Protein AF-A0A9P0CWD9-F1 (afdb_monomer_lite)

Foldseek 3Di:
DVLVVVVVQCCCCCPVVVWAQADPDLDPPDPDRHPLSVVLVVVLVVDVVSVVVVVPPPCVVVCSVVVSVVSVVVVVVVVVVVVVVQVVPFPDWDWDWDWDQDPVRDIDIDIDIWTDDPNDIDD

pLDDT: mean 82.7, std 12.07, range [40.56, 96.19]

Structure (mmCIF, N/CA/C/O backbone):
data_AF-A0A9P0CWD9-F1
#
_entry.id   AF-A0A9P0CWD9-F1
#
loop_
_atom_site.group_PDB
_atom_site.id
_atom_site.type_symbol
_atom_site.label_atom_id
_atom_site.label_alt_id
_atom_site.label_comp_id
_atom_site.label_asym_id
_atom_site.label_entity_id
_atom_site.label_seq_id
_atom_site.pdbx_PDB_ins_code
_atom_site.Cartn_x
_atom_site.Cartn_y
_atom_site.Cartn_z
_atom_site.occupancy
_atom_site.B_iso_or_equiv
_atom_site.auth_seq_id
_atom_site.auth_comp_id
_atom_site.auth_asym_id
_atom_site.auth_atom_id
_atom_site.pdbx_PDB_model_num
ATOM 1 N N . MET A 1 1 ? 18.037 8.852 6.560 1.00 42.25 1 MET A N 1
ATOM 2 C CA . MET A 1 1 ? 17.720 10.053 5.756 1.00 42.25 1 MET A CA 1
ATOM 3 C C . MET A 1 1 ? 17.064 9.668 4.429 1.00 42.25 1 MET A C 1
ATOM 5 O O . MET A 1 1 ? 15.916 10.029 4.236 1.00 42.25 1 MET A O 1
ATOM 9 N N . PHE A 1 2 ? 17.703 8.837 3.594 1.00 40.56 2 PHE A N 1
ATOM 10 C CA . PHE A 1 2 ? 17.165 8.408 2.287 1.00 40.56 2 PHE A CA 1
ATOM 11 C C . PHE A 1 2 ? 15.803 7.678 2.358 1.00 40.56 2 PHE A C 1
ATOM 13 O O . PHE A 1 2 ? 14.885 7.998 1.614 1.00 40.56 2 PHE A O 1
ATOM 20 N N . LYS A 1 3 ? 15.625 6.767 3.329 1.00 46.53 3 LYS A N 1
ATOM 21 C CA . LYS A 1 3 ? 14.379 5.988 3.504 1.00 46.53 3 LYS A CA 1
ATOM 22 C C . LYS A 1 3 ? 13.155 6.844 3.887 1.00 46.53 3 LYS A C 1
ATOM 24 O O . LYS A 1 3 ? 12.058 6.584 3.416 1.00 46.53 3 LYS A O 1
ATOM 29 N N . PHE A 1 4 ? 13.355 7.890 4.695 1.00 50.25 4 PHE A N 1
ATOM 30 C CA . PHE A 1 4 ? 12.292 8.834 5.081 1.00 50.25 4 PHE A CA 1
ATOM 31 C C . PHE A 1 4 ? 11.919 9.790 3.945 1.00 50.25 4 PHE A C 1
ATOM 33 O O . PHE A 1 4 ? 10.756 10.152 3.804 1.00 50.25 4 PHE A O 1
ATOM 40 N N . LEU A 1 5 ? 12.899 10.179 3.124 1.00 56.62 5 LEU A N 1
ATOM 41 C CA . LEU A 1 5 ? 12.657 11.011 1.950 1.00 56.62 5 LEU A CA 1
ATOM 42 C C . LEU A 1 5 ? 11.790 10.263 0.928 1.00 56.62 5 LEU A C 1
ATOM 44 O O . LEU A 1 5 ? 10.801 10.810 0.459 1.00 56.62 5 LEU A O 1
ATOM 48 N N . LEU A 1 6 ? 12.110 8.992 0.663 1.00 59.81 6 LEU A N 1
ATOM 49 C CA . LEU A 1 6 ? 11.331 8.139 -0.237 1.00 59.81 6 LEU A CA 1
ATOM 50 C C . LEU A 1 6 ? 9.886 7.938 0.235 1.00 59.81 6 LEU A C 1
ATOM 52 O O . LEU A 1 6 ? 8.981 8.059 -0.580 1.00 59.81 6 LEU A O 1
ATOM 56 N N . LEU A 1 7 ? 9.652 7.716 1.533 1.00 65.69 7 LEU A N 1
ATOM 57 C CA . LEU A 1 7 ? 8.292 7.581 2.076 1.00 65.69 7 LEU A CA 1
ATOM 58 C C . LEU A 1 7 ? 7.442 8.841 1.851 1.00 65.69 7 LEU A C 1
ATOM 60 O O . LEU A 1 7 ? 6.325 8.757 1.351 1.00 65.69 7 LEU A O 1
ATOM 64 N N . ASN A 1 8 ? 7.992 10.012 2.183 1.00 68.94 8 ASN A N 1
ATOM 65 C CA . ASN A 1 8 ? 7.286 11.286 2.025 1.00 68.94 8 ASN A CA 1
ATOM 66 C C . ASN A 1 8 ? 7.004 11.610 0.555 1.00 68.94 8 ASN A C 1
ATOM 68 O O . ASN A 1 8 ? 5.985 12.211 0.233 1.00 68.94 8 ASN A O 1
ATOM 72 N N . ILE A 1 9 ? 7.912 11.216 -0.334 1.00 67.06 9 ILE A N 1
ATOM 73 C CA . ILE A 1 9 ? 7.758 11.399 -1.772 1.00 67.06 9 ILE A CA 1
ATOM 74 C C . ILE A 1 9 ? 6.674 10.458 -2.318 1.00 67.06 9 ILE A C 1
ATOM 76 O O . ILE A 1 9 ? 5.815 10.919 -3.060 1.00 67.06 9 ILE A O 1
ATOM 80 N N . VAL A 1 10 ? 6.650 9.181 -1.921 1.00 70.31 10 VAL A N 1
ATOM 81 C CA . VAL A 1 10 ? 5.574 8.255 -2.320 1.00 70.31 10 VAL A CA 1
ATOM 82 C C . VAL A 1 10 ? 4.217 8.801 -1.880 1.00 70.31 10 VAL A C 1
ATOM 84 O O . VAL A 1 10 ? 3.327 8.913 -2.716 1.00 70.31 10 VAL A O 1
ATOM 87 N N . GLN A 1 11 ? 4.100 9.251 -0.628 1.00 73.31 11 GLN A N 1
ATOM 88 C CA . GLN A 1 11 ? 2.879 9.879 -0.116 1.00 73.31 11 GLN A CA 1
ATOM 89 C C . GLN A 1 11 ? 2.482 11.126 -0.929 1.00 73.31 11 GLN A C 1
ATOM 91 O O . GLN A 1 11 ? 1.328 11.296 -1.307 1.00 73.31 11 GLN A O 1
ATOM 96 N N . LEU A 1 12 ? 3.437 12.014 -1.232 1.00 77.56 12 LEU A N 1
ATOM 97 C CA . LEU A 1 12 ? 3.164 13.242 -1.982 1.00 77.56 12 LEU A CA 1
ATOM 98 C C . LEU A 1 12 ? 2.670 12.948 -3.404 1.00 77.56 12 LEU A C 1
ATOM 100 O O . LEU A 1 12 ? 1.670 13.509 -3.840 1.00 77.56 12 LEU A O 1
ATOM 104 N N . PHE A 1 13 ? 3.378 12.098 -4.142 1.00 75.81 13 PHE A N 1
ATOM 105 C CA . PHE A 1 13 ? 3.072 11.871 -5.551 1.00 75.81 13 PHE A CA 1
ATOM 106 C C . PHE A 1 13 ? 1.897 10.909 -5.754 1.00 75.81 13 PHE A C 1
ATOM 108 O O . PHE A 1 13 ? 1.105 11.125 -6.668 1.00 75.81 13 PHE A O 1
ATOM 115 N N . CYS A 1 14 ? 1.757 9.881 -4.916 1.00 78.19 14 CYS A N 1
ATOM 116 C CA . CYS A 1 14 ? 0.682 8.900 -5.073 1.00 78.19 14 CYS A CA 1
ATOM 117 C C . CYS A 1 14 ? -0.630 9.401 -4.471 1.00 78.19 14 CYS A C 1
ATOM 119 O O . CYS A 1 14 ? -1.663 9.292 -5.123 1.00 78.19 14 CYS A O 1
ATOM 121 N N . ASP A 1 15 ? -0.594 10.009 -3.282 1.00 72.81 15 ASP A N 1
ATOM 122 C CA . ASP A 1 15 ? -1.833 10.359 -2.579 1.00 72.81 15 ASP A CA 1
ATOM 123 C C . ASP A 1 15 ? -2.284 11.795 -2.848 1.00 72.81 15 ASP A C 1
ATOM 125 O O . ASP A 1 1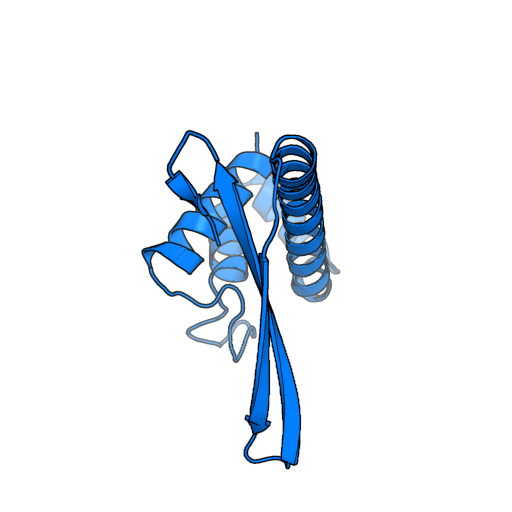5 ? -3.478 12.042 -2.976 1.00 72.81 15 ASP A O 1
ATOM 129 N N . ALA A 1 16 ? -1.361 12.759 -2.962 1.00 78.56 16 ALA A N 1
ATOM 130 C CA . ALA A 1 16 ? -1.746 14.156 -3.200 1.00 78.56 16 ALA A CA 1
ATOM 131 C C . ALA A 1 16 ? -1.847 14.522 -4.689 1.00 78.56 16 ALA A C 1
ATOM 133 O O . ALA A 1 16 ? -2.568 15.457 -5.033 1.00 78.56 16 ALA A O 1
ATOM 134 N N . LEU A 1 17 ? -1.111 13.824 -5.562 1.00 78.25 17 LEU A N 1
ATOM 135 C CA . LEU A 1 17 ? -1.089 14.085 -7.008 1.00 78.25 17 LEU A CA 1
ATOM 136 C C . LEU A 1 17 ? -1.742 12.971 -7.840 1.00 78.25 17 LEU A C 1
ATOM 138 O O . LEU A 1 17 ? -1.781 13.094 -9.063 1.00 78.25 17 LEU A O 1
ATOM 142 N N . GLU A 1 18 ? -2.242 11.911 -7.192 1.00 83.12 18 GLU A N 1
ATOM 143 C CA . GLU A 1 18 ? -2.928 10.771 -7.825 1.00 83.12 18 GLU A CA 1
ATOM 144 C C . GLU A 1 18 ? -2.103 10.097 -8.939 1.00 83.12 18 GLU A C 1
ATOM 146 O O . GLU A 1 18 ? -2.639 9.547 -9.905 1.00 8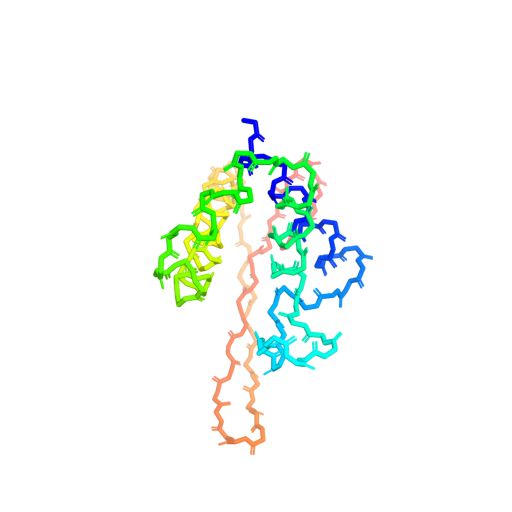3.12 18 GLU A O 1
ATOM 151 N N . LEU A 1 19 ? -0.770 10.140 -8.832 1.00 85.88 19 LEU A N 1
ATOM 152 C CA . LEU A 1 19 ? 0.111 9.528 -9.817 1.00 85.88 19 LEU A CA 1
ATOM 153 C C . LEU A 1 19 ? 0.405 8.075 -9.462 1.00 85.88 19 LEU A C 1
ATOM 155 O O . LEU A 1 19 ? 0.710 7.725 -8.324 1.00 85.88 19 LEU A O 1
ATOM 159 N N . ALA A 1 20 ? 0.389 7.219 -10.479 1.00 85.25 20 ALA A N 1
ATOM 160 C CA . ALA A 1 20 ? 0.722 5.820 -10.297 1.00 85.25 20 ALA A CA 1
ATOM 161 C C . ALA A 1 20 ? 2.204 5.657 -9.916 1.00 85.25 20 ALA A C 1
ATOM 163 O O . ALA A 1 20 ? 3.111 6.093 -10.635 1.00 85.25 20 ALA A O 1
ATOM 164 N N . LEU A 1 21 ? 2.455 4.956 -8.805 1.00 84.50 21 LEU A N 1
ATOM 165 C CA . LEU A 1 21 ? 3.813 4.616 -8.376 1.00 84.50 21 LEU A CA 1
ATOM 166 C C . LEU A 1 21 ? 4.560 3.802 -9.447 1.00 84.50 21 LEU A C 1
ATOM 168 O O . LEU A 1 21 ? 5.771 3.961 -9.620 1.00 84.50 21 LEU A O 1
ATOM 172 N N . ARG A 1 22 ? 3.815 2.949 -10.163 1.00 86.31 22 ARG A N 1
ATOM 173 C CA . ARG A 1 22 ? 4.264 2.082 -11.255 1.00 86.31 22 ARG A CA 1
ATOM 174 C C . ARG A 1 22 ? 3.634 2.524 -12.574 1.00 86.31 22 ARG A C 1
ATOM 176 O O . ARG A 1 22 ? 2.427 2.752 -12.639 1.00 86.31 22 ARG A O 1
ATOM 183 N N . GLY A 1 23 ? 4.450 2.600 -13.620 1.00 85.12 23 GLY A N 1
ATOM 184 C CA . GLY A 1 23 ? 3.975 2.858 -14.975 1.00 85.12 23 GLY A CA 1
ATOM 185 C C . GLY A 1 23 ? 3.308 1.622 -15.575 1.00 85.12 23 GLY A C 1
ATOM 186 O O . GLY A 1 23 ? 3.645 0.489 -15.232 1.00 85.12 23 GLY A O 1
ATOM 187 N N . HIS A 1 24 ? 2.374 1.829 -16.506 1.00 85.06 24 HIS A N 1
ATOM 188 C CA . HIS A 1 24 ? 1.862 0.731 -17.335 1.00 85.06 24 HIS A CA 1
ATOM 189 C C . HIS A 1 24 ? 2.979 0.122 -18.196 1.00 85.06 24 HIS A C 1
ATOM 191 O O . HIS A 1 24 ? 3.042 -1.092 -18.379 1.00 85.06 24 HIS A O 1
ATOM 197 N N . ASP A 1 25 ? 3.873 0.984 -18.679 1.00 84.50 25 ASP A N 1
ATOM 198 C CA . ASP A 1 25 ? 5.075 0.629 -19.413 1.00 84.50 25 ASP A CA 1
ATOM 199 C C . ASP A 1 25 ? 6.274 1.306 -18.738 1.00 84.50 25 ASP A C 1
ATOM 201 O O . ASP A 1 25 ? 6.364 2.532 -18.709 1.00 84.50 25 ASP A O 1
ATOM 205 N N . GLU A 1 26 ? 7.169 0.512 -18.152 1.00 81.94 26 GLU A N 1
ATOM 206 C CA . GLU A 1 26 ? 8.369 0.994 -17.453 1.00 81.94 26 GLU A CA 1
ATOM 207 C C . GLU A 1 26 ? 9.635 0.878 -18.322 1.00 81.94 26 GLU A C 1
ATOM 209 O O . GLU A 1 26 ? 10.750 0.948 -17.799 1.00 81.94 26 GLU A O 1
ATOM 214 N N . THR A 1 27 ? 9.498 0.657 -19.637 1.00 82.44 27 THR A N 1
ATOM 215 C CA . THR A 1 27 ? 10.654 0.635 -20.544 1.00 82.44 27 THR A CA 1
ATOM 216 C C . THR A 1 27 ? 11.295 2.017 -20.657 1.00 82.44 27 THR A C 1
ATOM 218 O O . THR A 1 27 ? 10.710 3.044 -20.304 1.00 82.44 27 THR A O 1
ATOM 221 N N . GLU A 1 28 ? 12.527 2.075 -21.163 1.00 79.19 28 GLU A N 1
ATOM 222 C CA . GLU A 1 28 ? 13.255 3.343 -21.258 1.00 79.19 28 GLU A CA 1
ATOM 223 C C . GLU A 1 28 ? 12.627 4.326 -22.254 1.00 79.19 28 GLU A C 1
ATOM 225 O O . GLU A 1 28 ? 12.789 5.538 -22.112 1.00 79.19 28 GLU A O 1
ATOM 230 N N . GLU A 1 29 ? 11.886 3.802 -23.225 1.00 83.50 29 GLU A N 1
ATOM 231 C CA . GLU A 1 29 ? 11.201 4.542 -24.278 1.00 83.50 29 GLU A CA 1
ATOM 232 C C . GLU A 1 29 ? 9.811 5.035 -23.851 1.00 83.50 29 GLU A C 1
ATOM 234 O O . GLU A 1 29 ? 9.213 5.870 -24.540 1.00 83.50 29 GLU A O 1
ATOM 239 N N . SER A 1 30 ? 9.286 4.534 -22.729 1.00 84.75 30 SER A N 1
ATOM 240 C CA . SER A 1 30 ? 7.983 4.944 -22.221 1.00 84.75 30 SER A CA 1
ATOM 241 C C . SER A 1 30 ? 7.993 6.402 -21.765 1.00 84.75 30 SER A C 1
ATOM 243 O O . SER A 1 30 ? 8.917 6.880 -21.102 1.00 84.75 30 SER A O 1
ATOM 245 N N . LYS A 1 31 ? 6.910 7.114 -22.099 1.00 81.44 31 LYS A N 1
ATOM 246 C CA . LYS A 1 31 ? 6.670 8.495 -21.652 1.00 81.44 31 LYS A CA 1
ATOM 247 C C . LYS A 1 31 ? 6.244 8.588 -20.189 1.00 81.44 31 LYS A C 1
ATOM 249 O O . LYS A 1 31 ? 6.314 9.672 -19.629 1.00 81.44 31 LYS A O 1
ATOM 254 N N . ASN A 1 32 ? 5.740 7.497 -19.616 1.00 83.19 32 ASN A N 1
ATOM 255 C CA . ASN A 1 32 ? 5.326 7.429 -18.221 1.00 83.19 32 ASN A CA 1
ATOM 256 C C . ASN A 1 32 ? 5.793 6.092 -17.648 1.00 83.19 32 ASN A C 1
ATOM 258 O O . ASN A 1 32 ? 5.080 5.088 -17.722 1.00 83.19 32 ASN A O 1
ATOM 262 N N . LYS A 1 33 ? 7.000 6.108 -17.081 1.00 84.69 33 LYS A N 1
ATOM 263 C CA . LYS A 1 33 ? 7.627 4.938 -16.451 1.00 84.69 33 LYS A CA 1
ATOM 264 C C . LYS A 1 33 ? 7.133 4.708 -15.019 1.00 84.69 33 LYS A C 1
ATOM 266 O O . LYS A 1 33 ? 7.570 3.769 -14.363 1.00 84.69 33 LYS A O 1
ATOM 271 N N . GLY A 1 34 ? 6.224 5.552 -14.531 1.00 86.44 34 GLY A N 1
ATOM 272 C CA . GLY A 1 34 ? 5.799 5.594 -13.140 1.00 86.44 34 GLY A CA 1
ATOM 273 C C . GLY A 1 34 ? 6.730 6.423 -12.263 1.00 86.44 34 GLY A C 1
ATOM 274 O O . GLY A 1 34 ? 7.936 6.534 -12.498 1.00 86.44 34 GLY A O 1
ATOM 275 N N . VAL A 1 35 ? 6.144 6.966 -11.198 1.00 85.69 35 VAL A N 1
ATOM 276 C CA . VAL A 1 35 ? 6.801 7.895 -10.271 1.00 85.69 35 VAL A CA 1
ATOM 277 C C . VAL A 1 35 ? 8.085 7.312 -9.687 1.00 85.69 35 VAL A C 1
ATOM 279 O O . VAL A 1 35 ? 9.093 8.004 -9.593 1.00 85.69 35 VAL A O 1
ATOM 282 N N . PHE A 1 36 ? 8.086 6.031 -9.309 1.00 83.50 36 PHE A N 1
ATOM 283 C CA . PHE A 1 36 ? 9.256 5.426 -8.673 1.00 83.50 36 PHE A CA 1
ATOM 284 C C . PHE A 1 36 ? 10.485 5.428 -9.588 1.00 83.50 36 PHE A C 1
ATOM 286 O O . PHE A 1 36 ? 11.593 5.721 -9.136 1.00 83.50 36 PHE A O 1
ATOM 293 N N . ARG A 1 37 ? 10.293 5.134 -10.880 1.00 82.12 37 ARG A N 1
ATOM 294 C CA . ARG A 1 37 ? 11.390 5.108 -11.847 1.00 82.12 37 ARG A CA 1
ATOM 295 C C . ARG A 1 37 ? 11.906 6.510 -12.133 1.00 82.12 37 ARG A C 1
ATOM 297 O O . ARG A 1 37 ? 13.113 6.723 -12.089 1.00 82.12 37 ARG A O 1
ATOM 304 N N . GLU A 1 38 ? 10.998 7.460 -12.337 1.00 83.06 38 GLU A N 1
ATOM 305 C CA . GLU A 1 38 ? 11.361 8.859 -12.572 1.00 83.06 38 GLU A CA 1
ATOM 306 C C . GLU A 1 38 ? 12.134 9.458 -11.394 1.00 83.06 38 GLU A C 1
ATOM 308 O O . GLU A 1 38 ? 13.102 10.186 -11.596 1.00 83.06 38 GLU A O 1
ATOM 313 N N . LEU A 1 39 ? 11.778 9.101 -10.157 1.00 82.69 39 LEU A N 1
ATOM 314 C CA . LEU A 1 39 ? 12.507 9.542 -8.969 1.00 82.69 39 LEU A CA 1
ATOM 315 C C . LEU A 1 39 ? 13.910 8.946 -8.872 1.00 82.69 39 LEU A C 1
ATOM 317 O O . LEU A 1 39 ? 14.825 9.635 -8.421 1.00 82.69 39 LEU A O 1
ATOM 321 N N . ILE A 1 40 ? 14.090 7.682 -9.259 1.00 81.06 40 ILE A N 1
ATOM 322 C CA . ILE A 1 40 ? 15.410 7.040 -9.301 1.00 81.06 40 ILE A CA 1
ATOM 323 C C . ILE A 1 40 ? 16.289 7.721 -10.349 1.00 81.06 40 ILE A C 1
ATOM 325 O O . ILE A 1 40 ? 17.426 8.088 -10.041 1.00 81.06 40 ILE A O 1
ATOM 329 N N . ASP A 1 41 ? 15.748 7.930 -11.550 1.00 80.81 41 ASP A N 1
ATOM 330 C CA . ASP A 1 41 ? 16.450 8.585 -12.651 1.00 80.81 41 ASP A CA 1
ATOM 331 C C . ASP A 1 41 ? 16.835 10.018 -12.247 1.00 80.81 41 ASP A C 1
ATOM 333 O O . ASP A 1 41 ? 18.014 10.371 -12.286 1.00 80.81 41 ASP A O 1
ATOM 337 N N . PHE A 1 42 ? 15.885 10.798 -11.722 1.00 83.38 42 PHE A N 1
ATOM 338 C CA . PHE A 1 42 ? 16.126 12.145 -11.200 1.00 83.38 42 PHE A CA 1
ATOM 339 C C . PHE A 1 42 ? 17.175 12.163 -10.080 1.00 83.38 42 PHE A C 1
ATOM 341 O O . PHE A 1 42 ? 18.090 12.983 -10.094 1.00 83.38 42 PHE A O 1
ATOM 348 N N . SER A 1 43 ? 17.100 11.230 -9.126 1.00 81.88 43 SER A N 1
ATOM 349 C CA . SER A 1 43 ? 18.089 11.133 -8.042 1.00 81.88 43 SER A CA 1
ATOM 350 C C . SER A 1 43 ? 19.496 10.877 -8.584 1.00 81.88 43 SER A C 1
ATOM 352 O O . SER A 1 43 ? 20.463 11.443 -8.079 1.00 81.88 43 SER A O 1
ATOM 354 N N . SER A 1 44 ? 19.618 10.066 -9.638 1.00 82.06 44 SER A N 1
ATOM 355 C CA . SER A 1 44 ? 20.896 9.801 -10.302 1.00 82.06 44 SER A CA 1
ATOM 356 C C . SER A 1 44 ? 21.461 11.020 -11.039 1.00 82.06 44 SER A C 1
ATOM 358 O O . SER A 1 44 ? 22.667 11.130 -11.225 1.00 82.06 44 SER A O 1
ATOM 360 N N . GLU A 1 45 ? 20.622 11.965 -11.463 1.00 85.69 45 GLU A N 1
ATOM 361 C CA . GLU A 1 45 ? 21.092 13.209 -12.081 1.00 85.69 45 GLU A CA 1
ATOM 362 C C . GLU A 1 45 ? 21.673 14.187 -11.057 1.00 85.69 45 GLU A C 1
ATOM 364 O O . GLU A 1 45 ? 22.542 14.990 -11.402 1.00 85.69 45 GLU A O 1
ATOM 369 N N . LEU A 1 46 ? 21.226 14.100 -9.803 1.00 85.50 46 LEU A N 1
ATOM 370 C CA . LEU A 1 46 ? 21.664 14.970 -8.714 1.00 85.50 46 LEU A CA 1
ATOM 371 C C . LEU A 1 46 ? 22.966 14.511 -8.043 1.00 85.50 46 LEU A C 1
ATOM 373 O O . LEU A 1 46 ? 23.659 15.337 -7.450 1.00 85.50 46 LEU A O 1
ATOM 377 N N . ASP A 1 47 ? 23.299 13.222 -8.124 1.00 85.81 47 ASP A N 1
ATOM 378 C CA . ASP A 1 47 ? 24.441 12.624 -7.430 1.00 85.81 47 ASP A CA 1
ATOM 379 C C . ASP A 1 47 ? 25.272 11.760 -8.392 1.00 85.81 47 ASP A C 1
ATOM 381 O O . ASP A 1 47 ? 24.823 10.727 -8.892 1.00 85.81 47 ASP A O 1
ATOM 385 N N . ALA A 1 48 ? 26.507 12.197 -8.656 1.00 86.12 48 ALA A N 1
ATOM 386 C CA . ALA A 1 48 ? 27.412 11.535 -9.591 1.00 86.12 48 ALA A CA 1
ATOM 387 C C . ALA A 1 48 ? 27.855 10.140 -9.117 1.00 86.12 48 ALA A C 1
ATOM 389 O O . ALA A 1 48 ? 28.017 9.252 -9.957 1.00 86.12 48 ALA A O 1
ATOM 390 N N . ASP A 1 49 ? 27.993 9.928 -7.806 1.00 85.75 49 ASP A N 1
ATOM 391 C CA . ASP A 1 49 ? 28.357 8.629 -7.237 1.00 85.75 49 ASP A CA 1
ATOM 392 C C . ASP A 1 49 ? 27.178 7.659 -7.369 1.00 85.75 49 ASP A C 1
ATOM 394 O O . ASP A 1 49 ? 27.349 6.498 -7.756 1.00 85.75 49 ASP A O 1
ATOM 398 N N . LEU A 1 50 ? 25.955 8.146 -7.130 1.00 80.44 50 LEU A N 1
ATOM 399 C CA . LEU A 1 50 ? 24.728 7.378 -7.348 1.00 80.44 50 LEU A CA 1
ATOM 400 C C . LEU A 1 50 ? 24.540 7.029 -8.831 1.00 80.44 50 LEU A C 1
ATOM 402 O O . LEU A 1 50 ? 24.202 5.892 -9.17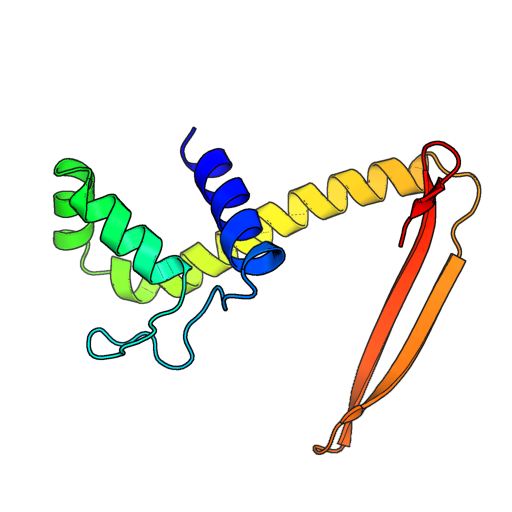0 1.00 80.44 50 LEU A O 1
ATOM 406 N N . LYS A 1 51 ? 24.820 7.982 -9.726 1.00 83.00 51 LYS A N 1
ATOM 407 C CA . LYS A 1 51 ? 24.810 7.771 -11.178 1.00 83.00 51 LYS A CA 1
ATOM 408 C C . LYS A 1 51 ? 25.794 6.693 -11.600 1.00 83.00 51 LYS A C 1
ATOM 410 O O . LYS A 1 51 ? 25.458 5.808 -12.385 1.00 83.00 51 LYS A O 1
ATOM 415 N N . GLU A 1 52 ? 27.020 6.764 -11.092 1.00 84.06 52 GLU A N 1
ATOM 416 C CA . GLU A 1 52 ? 28.056 5.779 -11.375 1.00 84.06 52 GLU A CA 1
ATOM 417 C C . GLU A 1 52 ? 27.667 4.398 -10.837 1.00 84.06 52 GLU A C 1
ATOM 419 O O . GLU A 1 52 ? 27.833 3.397 -11.539 1.00 84.06 52 GLU A O 1
ATOM 424 N N . HIS A 1 53 ? 27.088 4.341 -9.636 1.00 81.69 53 HIS A N 1
ATOM 425 C CA . HIS A 1 53 ? 26.589 3.109 -9.040 1.00 81.69 53 HIS A CA 1
ATOM 426 C C . HIS A 1 53 ? 25.512 2.449 -9.912 1.00 81.69 53 HIS A C 1
ATOM 428 O O . HIS A 1 53 ? 25.644 1.273 -10.258 1.00 81.69 53 HIS A O 1
ATOM 434 N N . PHE A 1 54 ? 24.493 3.202 -10.339 1.00 76.06 54 PHE A N 1
ATOM 435 C CA . PHE A 1 54 ? 23.437 2.681 -11.211 1.00 76.06 54 PHE A CA 1
ATOM 436 C C . PHE A 1 54 ? 23.945 2.273 -12.597 1.00 76.06 54 PHE A C 1
ATOM 438 O O . PHE A 1 54 ? 23.494 1.262 -13.130 1.00 76.06 54 PHE A O 1
ATOM 445 N N . ASN A 1 55 ? 24.918 2.993 -13.159 1.00 75.94 55 ASN A N 1
ATOM 446 C CA . ASN A 1 55 ? 25.511 2.642 -14.452 1.00 75.94 55 ASN A CA 1
ATOM 447 C C . ASN A 1 55 ? 26.379 1.376 -14.392 1.00 75.94 55 ASN A C 1
ATOM 449 O O . ASN A 1 55 ? 26.428 0.616 -15.359 1.00 75.94 55 ASN A O 1
ATOM 453 N N . LYS A 1 56 ? 27.084 1.143 -13.279 1.00 75.94 56 LYS A N 1
ATOM 454 C CA . LYS A 1 56 ? 27.936 -0.044 -13.094 1.00 75.94 56 LYS A CA 1
ATOM 455 C C . LYS A 1 56 ? 27.140 -1.291 -12.735 1.00 75.94 56 LYS A C 1
ATOM 457 O O . LYS A 1 56 ? 27.550 -2.403 -13.065 1.00 75.94 56 LYS A O 1
ATOM 462 N N . ALA A 1 57 ? 26.029 -1.122 -12.035 1.00 67.56 57 ALA A N 1
ATOM 463 C CA . ALA A 1 57 ? 25.256 -2.233 -11.531 1.00 67.56 57 ALA A CA 1
ATOM 464 C C . ALA A 1 57 ? 24.318 -2.774 -12.623 1.00 67.56 57 ALA A C 1
ATOM 466 O O . ALA A 1 57 ? 23.187 -2.334 -12.804 1.00 67.56 57 ALA A O 1
ATOM 467 N N . THR A 1 58 ? 24.800 -3.784 -13.347 1.00 56.78 58 THR A N 1
ATOM 468 C CA . THR A 1 58 ? 24.126 -4.427 -14.492 1.00 56.78 58 THR A CA 1
ATOM 469 C C . THR A 1 58 ? 22.754 -5.028 -14.143 1.00 56.78 58 THR A C 1
ATOM 471 O O . THR A 1 58 ? 21.945 -5.273 -15.028 1.00 56.78 58 THR A O 1
ATOM 474 N N . VAL A 1 59 ? 22.483 -5.234 -12.850 1.00 57.72 59 VAL A N 1
ATOM 475 C CA . VAL A 1 59 ? 21.267 -5.862 -12.306 1.00 57.72 59 VAL A CA 1
ATOM 476 C C . VAL A 1 59 ? 20.218 -4.827 -11.858 1.00 57.72 59 VAL A C 1
ATOM 478 O O . VAL A 1 59 ? 19.048 -5.171 -11.701 1.00 57.72 59 VAL A O 1
ATOM 481 N N . VAL A 1 60 ? 20.585 -3.543 -11.709 1.00 56.84 60 VAL A N 1
ATOM 482 C CA . VAL A 1 60 ? 19.731 -2.540 -11.035 1.00 56.84 60 VAL A CA 1
ATOM 483 C C . VAL A 1 60 ? 18.382 -2.327 -11.726 1.00 56.84 60 VAL A C 1
ATOM 485 O O . VAL A 1 60 ? 17.361 -2.134 -11.055 1.00 56.84 60 VAL A O 1
ATOM 488 N N . LYS A 1 61 ? 18.344 -2.421 -13.062 1.00 55.66 61 LYS A N 1
ATOM 489 C CA . LYS A 1 61 ? 17.110 -2.215 -13.831 1.00 55.66 61 LYS A CA 1
ATOM 490 C C . LYS A 1 61 ? 16.076 -3.320 -13.596 1.00 55.66 61 LYS A C 1
ATOM 492 O O . LYS A 1 61 ? 14.903 -2.996 -13.441 1.00 55.66 61 LYS A O 1
ATOM 497 N N . GLU A 1 62 ? 16.497 -4.580 -13.486 1.00 52.03 62 GLU A N 1
ATOM 498 C CA . GLU A 1 62 ? 15.595 -5.704 -13.180 1.00 52.03 62 GLU A CA 1
ATOM 499 C C . GLU A 1 62 ? 15.175 -5.714 -11.702 1.00 52.03 62 GLU A C 1
ATOM 501 O O . GLU A 1 62 ? 14.035 -6.046 -11.381 1.00 52.03 62 GLU A O 1
ATOM 506 N N . THR A 1 63 ? 16.038 -5.242 -10.796 1.00 59.22 63 THR A N 1
ATOM 507 C CA . THR A 1 63 ? 15.718 -5.111 -9.363 1.00 59.22 63 THR A CA 1
ATOM 508 C C . THR A 1 63 ? 14.827 -3.923 -9.014 1.00 59.22 63 THR A C 1
ATOM 510 O O . THR A 1 63 ? 14.410 -3.815 -7.868 1.00 59.22 63 THR A O 1
ATOM 513 N N . THR A 1 64 ? 14.490 -3.029 -9.950 1.00 71.62 64 THR A N 1
ATOM 514 C CA . THR A 1 64 ? 13.680 -1.836 -9.630 1.00 71.62 64 THR A CA 1
ATOM 515 C C . THR A 1 64 ? 12.288 -2.210 -9.121 1.00 71.62 64 THR A C 1
ATOM 517 O O . THR A 1 64 ? 11.828 -1.640 -8.135 1.00 71.62 64 THR A O 1
ATOM 520 N N . LYS A 1 65 ? 11.652 -3.227 -9.716 1.00 76.94 65 LYS A N 1
ATOM 521 C CA . LYS A 1 65 ? 10.363 -3.751 -9.237 1.00 76.94 65 LYS A CA 1
ATOM 522 C C . LYS A 1 65 ? 10.488 -4.398 -7.859 1.00 76.94 65 LYS A C 1
ATOM 524 O O . LYS A 1 65 ? 9.626 -4.196 -7.013 1.00 76.94 65 LYS A O 1
ATOM 529 N N . THR A 1 66 ? 11.569 -5.142 -7.628 1.00 81.62 66 THR A N 1
ATOM 530 C CA . THR A 1 66 ? 11.854 -5.771 -6.331 1.00 81.62 66 THR A CA 1
ATOM 531 C C . THR A 1 66 ? 12.043 -4.718 -5.247 1.00 81.62 66 THR A C 1
ATOM 533 O O . THR A 1 66 ? 11.358 -4.770 -4.238 1.00 81.62 66 THR A O 1
ATOM 536 N N . ILE A 1 67 ? 12.888 -3.713 -5.486 1.00 80.88 67 ILE A N 1
ATOM 537 C CA . ILE A 1 67 ? 13.152 -2.626 -4.534 1.00 80.88 67 ILE A CA 1
ATOM 538 C C . ILE A 1 67 ? 11.882 -1.800 -4.280 1.00 80.88 67 ILE A C 1
ATOM 540 O O . ILE A 1 67 ? 11.617 -1.421 -3.141 1.00 80.88 67 ILE A O 1
ATOM 544 N N . GLN A 1 68 ? 11.078 -1.536 -5.316 1.00 82.00 68 GLN A N 1
ATOM 545 C CA . GLN A 1 68 ? 9.780 -0.870 -5.171 1.00 82.00 68 GLN A CA 1
ATOM 546 C C . GLN A 1 68 ? 8.851 -1.668 -4.247 1.00 82.00 68 GLN A C 1
ATOM 548 O O . GLN A 1 68 ? 8.261 -1.096 -3.334 1.00 82.00 68 GLN A O 1
ATOM 553 N N . ASN A 1 69 ? 8.742 -2.982 -4.454 1.00 85.75 69 ASN A N 1
ATOM 554 C CA . ASN A 1 69 ? 7.913 -3.844 -3.615 1.00 85.75 69 ASN A CA 1
ATOM 555 C C . ASN A 1 69 ? 8.465 -3.948 -2.182 1.00 85.75 69 ASN A C 1
ATOM 557 O O . ASN A 1 69 ? 7.701 -3.808 -1.238 1.00 85.75 69 ASN A O 1
ATOM 561 N N . GLU A 1 70 ? 9.780 -4.093 -1.993 1.00 86.50 70 GLU A N 1
ATOM 562 C CA . GLU A 1 70 ? 10.406 -4.113 -0.661 1.00 86.50 70 GLU A CA 1
ATOM 563 C C . GLU A 1 70 ? 10.168 -2.809 0.114 1.00 86.50 70 GLU A C 1
ATOM 565 O O . GLU A 1 70 ? 10.007 -2.813 1.339 1.00 86.50 70 GLU A O 1
ATOM 570 N N . LEU A 1 71 ? 10.144 -1.672 -0.590 1.00 83.38 71 LEU A N 1
ATOM 571 C CA . LEU A 1 71 ? 9.778 -0.390 0.000 1.00 83.38 71 LEU A CA 1
ATOM 572 C C . LEU A 1 71 ? 8.314 -0.389 0.449 1.00 83.38 71 LEU A C 1
ATOM 574 O O . LEU A 1 71 ? 8.044 0.018 1.580 1.00 83.38 71 LEU A O 1
ATOM 578 N N . LEU A 1 72 ? 7.399 -0.856 -0.405 1.00 84.88 72 LEU A N 1
ATOM 579 C CA . LEU A 1 72 ? 5.980 -0.988 -0.069 1.00 84.88 72 LEU A CA 1
ATOM 580 C C . LEU A 1 72 ? 5.773 -1.922 1.129 1.00 84.88 72 LEU A C 1
ATOM 582 O O . LEU A 1 72 ? 5.053 -1.557 2.051 1.00 84.88 72 LEU A O 1
ATOM 586 N N . ASP A 1 73 ? 6.472 -3.056 1.185 1.00 89.19 73 ASP A N 1
ATOM 587 C CA . ASP A 1 73 ? 6.420 -3.989 2.314 1.00 89.19 73 ASP A CA 1
ATOM 588 C C . ASP A 1 73 ? 6.920 -3.338 3.612 1.00 89.19 73 ASP A C 1
ATOM 590 O O . ASP A 1 73 ? 6.323 -3.501 4.679 1.00 89.19 73 ASP A O 1
ATOM 594 N N . CYS A 1 74 ? 7.992 -2.539 3.540 1.00 87.50 74 CYS A N 1
ATOM 595 C CA . CYS A 1 74 ? 8.463 -1.766 4.689 1.00 87.50 74 CYS A CA 1
ATOM 596 C C . CYS A 1 74 ? 7.412 -0.749 5.161 1.00 87.50 74 CYS A C 1
ATOM 598 O O . CYS A 1 74 ? 7.205 -0.606 6.367 1.00 87.50 74 CYS A O 1
ATOM 600 N N . MET A 1 75 ? 6.784 -0.024 4.230 1.00 83.69 75 MET A N 1
ATOM 601 C CA . MET A 1 75 ? 5.730 0.950 4.534 1.00 83.69 75 MET A CA 1
ATOM 602 C C . MET A 1 75 ? 4.526 0.266 5.176 1.00 83.69 75 MET A C 1
ATOM 604 O O . MET A 1 75 ? 4.047 0.716 6.215 1.00 83.69 75 MET A O 1
ATOM 608 N N . LEU A 1 76 ? 4.105 -0.861 4.606 1.00 84.56 76 LEU A N 1
ATOM 609 C CA . LEU A 1 76 ? 3.017 -1.687 5.105 1.00 84.56 76 LEU A CA 1
ATOM 610 C C . LEU A 1 76 ? 3.299 -2.183 6.528 1.00 84.56 76 LEU A C 1
ATOM 612 O O . LEU A 1 76 ? 2.425 -2.111 7.387 1.00 84.56 76 LEU A O 1
ATOM 616 N N . GLY A 1 77 ? 4.529 -2.620 6.811 1.00 88.88 77 GLY A N 1
ATOM 617 C CA . GLY A 1 77 ? 4.941 -3.036 8.152 1.00 88.88 77 GLY A CA 1
ATOM 618 C C . GLY A 1 77 ? 4.821 -1.918 9.192 1.00 88.88 77 GLY A C 1
ATOM 619 O O . GLY A 1 77 ? 4.261 -2.139 10.265 1.00 88.88 77 GLY A O 1
ATOM 620 N N . VAL A 1 78 ? 5.295 -0.710 8.866 1.00 87.56 78 VAL A N 1
ATOM 621 C CA . VAL A 1 78 ? 5.176 0.463 9.754 1.00 87.56 78 VAL A CA 1
ATOM 622 C C . VAL A 1 78 ? 3.709 0.843 9.961 1.00 87.56 78 VAL A C 1
ATOM 624 O O . VAL A 1 78 ? 3.290 1.073 11.094 1.00 87.56 78 VAL A O 1
ATOM 627 N N . TYR A 1 79 ? 2.923 0.866 8.883 1.00 84.50 79 TYR A N 1
ATOM 628 C CA . TYR A 1 79 ? 1.500 1.185 8.935 1.00 84.50 79 TYR A CA 1
ATOM 629 C C . TYR A 1 79 ? 0.723 0.188 9.806 1.00 84.50 79 TYR A C 1
ATOM 631 O O . TYR A 1 79 ? -0.005 0.591 10.712 1.00 84.50 79 TYR A O 1
ATOM 639 N N . HIS A 1 80 ? 0.934 -1.118 9.610 1.00 88.50 80 HIS A N 1
ATOM 640 C CA . HIS A 1 80 ? 0.314 -2.151 10.439 1.00 88.50 80 HIS A CA 1
ATOM 641 C C . HIS A 1 80 ? 0.695 -2.037 11.911 1.00 88.50 80 HIS A C 1
ATOM 643 O O . HIS A 1 80 ? -0.152 -2.273 12.772 1.00 88.50 80 HIS A O 1
ATOM 649 N N . GLU A 1 81 ? 1.950 -1.703 12.218 1.00 92.06 81 GLU A N 1
ATOM 650 C CA . GLU A 1 81 ? 2.375 -1.520 13.603 1.00 92.06 81 GLU A CA 1
ATOM 651 C C . GLU A 1 81 ? 1.611 -0.368 14.270 1.00 92.06 81 GLU A C 1
ATOM 653 O O . GLU A 1 81 ? 1.187 -0.503 15.421 1.00 92.06 81 GLU A O 1
ATOM 658 N N . GLU A 1 82 ? 1.400 0.738 13.553 1.00 89.62 82 GLU A N 1
ATOM 659 C CA . GLU A 1 82 ? 0.688 1.902 14.081 1.00 89.62 82 GLU A CA 1
ATOM 660 C C . GLU A 1 82 ? -0.813 1.636 14.243 1.00 89.62 82 GLU A C 1
ATOM 662 O O . GLU A 1 82 ? -1.339 1.773 15.349 1.00 89.62 82 GLU A O 1
ATOM 667 N N . VAL A 1 83 ? -1.477 1.104 13.213 1.00 88.50 83 VAL A N 1
ATOM 668 C CA . VAL A 1 83 ? -2.894 0.707 13.292 1.00 88.50 83 VAL A CA 1
ATOM 669 C C . VAL A 1 83 ? -3.115 -0.319 14.410 1.00 88.50 83 VAL A C 1
ATOM 671 O O . VAL A 1 83 ? -4.056 -0.206 15.196 1.00 88.50 83 VAL A O 1
ATOM 674 N N . ALA A 1 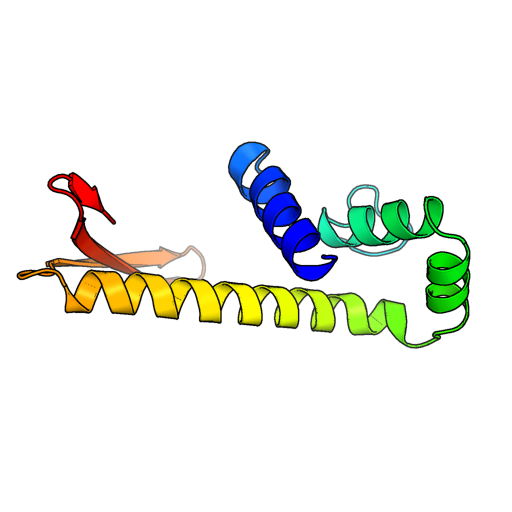84 ? -2.219 -1.299 14.569 1.00 92.38 84 ALA A N 1
ATOM 675 C CA . ALA A 1 84 ? -2.315 -2.267 15.660 1.00 92.38 84 ALA A CA 1
ATOM 676 C C . ALA A 1 84 ? -2.164 -1.616 17.046 1.00 92.38 84 ALA A C 1
ATOM 678 O O . ALA A 1 84 ? -2.805 -2.063 18.003 1.00 92.38 84 ALA A O 1
ATOM 679 N N . LYS A 1 85 ? -1.329 -0.577 17.192 1.00 92.56 85 LYS A N 1
ATOM 680 C CA . LYS A 1 85 ? -1.229 0.193 18.444 1.00 92.56 85 LYS A CA 1
ATOM 681 C C . LYS A 1 85 ? -2.520 0.950 18.731 1.00 92.56 85 LYS A C 1
ATOM 683 O O . LYS A 1 85 ? -2.931 0.977 19.889 1.00 92.56 85 LYS A O 1
ATOM 688 N N . GLU A 1 86 ? -3.147 1.548 17.726 1.00 91.88 86 GLU A N 1
ATOM 689 C CA . GLU A 1 86 ? -4.408 2.283 17.874 1.00 91.88 86 GLU A CA 1
ATOM 690 C C . GLU A 1 86 ? -5.568 1.349 18.243 1.00 91.88 86 GLU A C 1
ATOM 692 O O . GLU A 1 86 ? -6.251 1.563 19.248 1.00 91.88 86 GLU A O 1
ATOM 697 N N . ILE A 1 87 ? -5.702 0.227 17.531 1.00 93.12 87 ILE A N 1
ATOM 698 C CA . ILE A 1 87 ? -6.706 -0.810 17.807 1.00 93.12 87 ILE A CA 1
ATOM 699 C C . ILE A 1 87 ? -6.562 -1.386 19.222 1.00 93.12 87 ILE A C 1
ATOM 701 O O . ILE A 1 87 ? -7.552 -1.672 19.886 1.00 93.12 87 ILE A O 1
ATOM 705 N N . ARG A 1 88 ? -5.338 -1.552 19.734 1.00 94.06 88 ARG A N 1
ATOM 706 C CA . ARG A 1 88 ? -5.129 -2.043 21.109 1.00 94.06 88 ARG A CA 1
ATOM 707 C C . ARG A 1 88 ? -5.504 -1.024 22.187 1.00 94.06 88 ARG A C 1
ATOM 709 O O . ARG A 1 88 ? -5.688 -1.419 23.335 1.00 94.06 88 ARG A O 1
ATOM 716 N N . LYS A 1 89 ? -5.556 0.268 21.853 1.00 93.69 89 LYS A N 1
ATOM 717 C CA . LYS A 1 89 ? -5.906 1.351 22.788 1.00 93.69 89 LYS A CA 1
ATOM 718 C C . LYS A 1 89 ? -7.402 1.648 22.807 1.00 93.69 89 LYS A C 1
ATOM 720 O O . LYS A 1 89 ? -7.891 2.194 23.794 1.00 93.69 89 LYS A O 1
ATOM 725 N N . THR A 1 90 ? -8.115 1.343 21.726 1.00 94.19 90 THR A N 1
ATOM 726 C CA . THR A 1 90 ? -9.549 1.617 21.628 1.00 94.19 90 THR A CA 1
ATOM 727 C C . THR A 1 90 ? -10.378 0.551 22.349 1.00 94.19 90 THR A C 1
ATOM 729 O O . THR A 1 90 ? -9.990 -0.610 22.449 1.00 94.19 90 THR A O 1
ATOM 732 N N . ASN A 1 91 ? -11.545 0.947 22.860 1.00 93.88 91 ASN A N 1
ATOM 733 C CA . ASN A 1 91 ? -12.442 0.031 23.575 1.00 93.88 91 ASN A CA 1
ATOM 734 C C . ASN A 1 91 ? -13.294 -0.820 22.627 1.00 93.88 91 ASN A C 1
ATOM 736 O O . ASN A 1 91 ? -13.756 -1.893 23.008 1.00 93.88 91 ASN A O 1
ATOM 740 N N . TYR A 1 92 ? -13.543 -0.318 21.416 1.00 93.44 92 TYR A N 1
ATOM 741 C CA . TYR A 1 92 ? -14.460 -0.925 20.462 1.00 93.44 92 TYR A CA 1
ATOM 742 C C . TYR A 1 92 ? -13.918 -0.762 19.047 1.00 93.44 92 TYR A C 1
ATOM 744 O O . TYR A 1 92 ? -13.452 0.314 18.675 1.00 93.44 92 TYR A O 1
ATOM 752 N N . VAL A 1 93 ? -14.045 -1.823 18.258 1.00 96.00 93 VAL A N 1
ATOM 753 C CA . VAL A 1 93 ? -13.752 -1.828 16.826 1.00 96.00 93 VAL A CA 1
ATOM 754 C C . VAL A 1 93 ? -14.987 -2.350 16.111 1.00 96.00 93 VAL A C 1
ATOM 756 O O . VAL A 1 93 ? -15.532 -3.388 16.490 1.00 96.00 93 VAL A O 1
ATOM 759 N N . ALA A 1 94 ? -15.434 -1.631 15.090 1.00 96.19 94 ALA A N 1
ATOM 760 C CA . ALA A 1 94 ? -16.413 -2.122 14.138 1.00 96.19 94 ALA A CA 1
ATOM 761 C C . ALA A 1 94 ? -15.683 -2.658 12.903 1.00 96.19 94 ALA A C 1
ATOM 763 O O . ALA A 1 94 ? -14.722 -2.055 12.432 1.00 96.19 94 ALA A O 1
ATOM 764 N N . ILE A 1 95 ? -16.158 -3.785 12.381 1.00 95.81 95 ILE A N 1
ATOM 765 C CA . ILE A 1 95 ? -15.674 -4.364 11.128 1.00 95.81 95 ILE A CA 1
ATOM 766 C C . ILE A 1 95 ? -16.795 -4.204 10.111 1.00 95.81 95 ILE A C 1
ATOM 768 O O . ILE A 1 95 ? -17.911 -4.672 10.345 1.00 95.81 95 ILE A O 1
ATOM 772 N N . ILE A 1 96 ? -16.503 -3.528 9.007 1.00 94.62 96 ILE A N 1
ATOM 773 C CA . ILE A 1 96 ? -17.413 -3.383 7.873 1.00 94.62 96 ILE A CA 1
ATOM 774 C C . ILE A 1 96 ? -16.819 -4.210 6.745 1.00 94.62 96 ILE A C 1
ATOM 776 O O . ILE A 1 96 ? -15.652 -4.033 6.410 1.00 94.62 96 ILE A O 1
ATOM 780 N N . ALA A 1 97 ? -17.606 -5.123 6.192 1.00 95.25 97 ALA A N 1
ATOM 781 C CA . ALA A 1 97 ? -17.207 -5.927 5.052 1.00 95.25 97 ALA A CA 1
ATOM 782 C C . ALA A 1 97 ? -18.171 -5.662 3.896 1.00 95.25 97 ALA A C 1
ATOM 784 O O . ALA A 1 97 ? -19.384 -5.675 4.109 1.00 95.25 97 ALA A O 1
ATOM 785 N N . ASP A 1 98 ? -17.628 -5.415 2.709 1.00 95.12 98 ASP A N 1
ATOM 786 C CA . ASP A 1 98 ? -18.387 -5.255 1.470 1.00 95.12 98 ASP A CA 1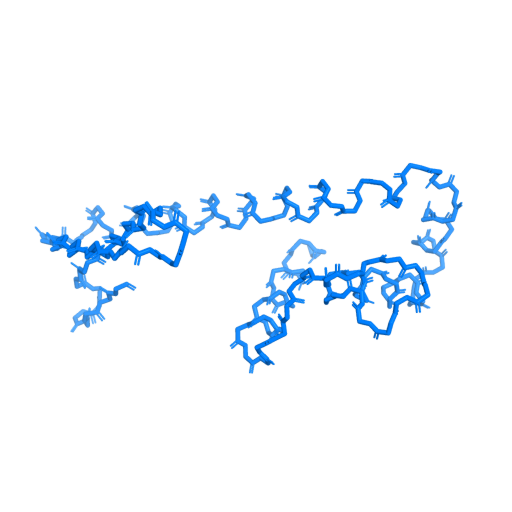
ATOM 787 C C . ASP A 1 98 ? -17.810 -6.184 0.405 1.00 95.12 98 ASP A C 1
ATOM 789 O O . ASP A 1 98 ? -16.592 -6.308 0.274 1.00 95.12 98 ASP A O 1
ATOM 793 N N . GLU A 1 99 ? -18.683 -6.867 -0.324 1.00 95.69 99 GLU A N 1
ATOM 794 C CA . GLU A 1 99 ? -18.297 -7.786 -1.389 1.00 95.69 99 GLU A CA 1
ATOM 795 C C . GLU A 1 99 ? -18.861 -7.270 -2.708 1.00 95.69 99 GLU A C 1
ATOM 797 O O . GLU A 1 99 ? -20.057 -7.000 -2.827 1.00 95.69 99 GLU A O 1
ATOM 802 N N . THR A 1 100 ? -17.999 -7.179 -3.714 1.00 94.38 100 THR A N 1
ATOM 803 C CA . THR A 1 100 ? -18.393 -6.888 -5.089 1.00 94.38 100 THR A CA 1
ATOM 804 C C . THR A 1 100 ? -17.817 -7.941 -6.027 1.00 94.38 100 THR A C 1
ATOM 806 O O . THR A 1 100 ? -16.773 -8.533 -5.758 1.00 94.38 100 THR A O 1
ATOM 809 N N . THR A 1 101 ? -18.504 -8.201 -7.132 1.00 94.12 101 THR A N 1
ATOM 810 C CA . THR A 1 101 ? -18.029 -9.106 -8.181 1.00 94.12 101 THR A CA 1
ATOM 811 C C . THR A 1 101 ? -17.624 -8.266 -9.381 1.00 94.12 101 THR A C 1
ATOM 813 O O . THR A 1 101 ? -18.416 -7.450 -9.862 1.00 94.12 101 THR A O 1
ATOM 816 N N . ASP A 1 102 ? -16.395 -8.436 -9.860 1.00 93.06 102 ASP A N 1
ATOM 817 C CA . ASP A 1 102 ? -15.912 -7.670 -11.003 1.00 93.06 102 ASP A CA 1
ATOM 818 C C . ASP A 1 102 ? -16.401 -8.235 -12.351 1.00 93.06 102 ASP A C 1
ATOM 820 O O . ASP A 1 102 ? -17.103 -9.244 -12.438 1.00 93.06 102 ASP A O 1
ATOM 824 N N . VAL A 1 103 ? -16.028 -7.564 -13.443 1.00 91.94 103 VAL A N 1
ATOM 825 C CA . VAL A 1 103 ? -16.408 -7.961 -14.812 1.00 91.94 103 VAL A CA 1
ATOM 826 C C . VAL A 1 103 ? -15.823 -9.309 -15.251 1.00 91.94 103 VAL A C 1
ATOM 828 O O . VAL A 1 103 ? -16.276 -9.863 -16.253 1.00 91.94 103 VAL A O 1
ATOM 831 N N . ALA A 1 104 ? -14.826 -9.830 -14.532 1.00 94.00 104 ALA A N 1
ATOM 832 C CA . ALA A 1 104 ? -14.241 -11.147 -14.747 1.00 94.00 104 ALA A CA 1
ATOM 833 C C . ALA A 1 104 ? -14.912 -12.238 -13.889 1.00 94.00 104 ALA A C 1
ATOM 835 O O . ALA A 1 104 ? -14.501 -13.395 -13.963 1.00 94.00 104 ALA A O 1
ATOM 836 N N . ASN A 1 105 ? -15.979 -11.901 -13.150 1.00 92.00 105 ASN A N 1
ATOM 837 C CA . ASN A 1 105 ? -16.631 -12.748 -12.148 1.00 92.00 105 ASN A CA 1
ATOM 838 C C . ASN A 1 105 ? -15.720 -13.128 -10.967 1.00 92.00 105 ASN A C 1
ATOM 840 O O . ASN A 1 105 ? -15.952 -14.150 -10.321 1.00 92.00 105 ASN A O 1
ATOM 844 N N . GLU A 1 106 ? -14.707 -12.314 -10.668 1.00 94.62 106 GLU A N 1
ATOM 845 C CA . GLU A 1 106 ? -13.864 -12.495 -9.488 1.00 94.62 106 GLU A CA 1
ATOM 846 C C . GLU A 1 106 ? -14.460 -11.740 -8.292 1.00 94.62 106 GLU A C 1
ATOM 848 O O . GLU A 1 106 ? -14.924 -10.600 -8.410 1.00 94.62 106 GLU A O 1
ATOM 853 N N . PHE A 1 107 ? -14.459 -12.385 -7.123 1.00 92.44 107 PHE A N 1
ATOM 854 C CA . PHE A 1 107 ? -14.943 -11.785 -5.880 1.00 92.44 107 PHE A CA 1
ATOM 855 C C . PHE A 1 107 ? -13.890 -10.843 -5.294 1.00 92.44 107 PHE A C 1
ATOM 857 O O . PHE A 1 107 ? -12.751 -11.240 -5.043 1.00 92.44 107 PHE A O 1
ATOM 864 N N . GLN A 1 108 ? -14.286 -9.606 -5.018 1.00 92.88 108 GLN A N 1
ATOM 865 C CA . GLN A 1 108 ? -13.468 -8.602 -4.350 1.00 92.88 108 GLN A CA 1
ATOM 866 C C . GLN A 1 108 ? -14.099 -8.278 -2.995 1.00 92.88 108 GLN A C 1
ATOM 868 O O . GLN A 1 108 ? -15.230 -7.800 -2.926 1.00 92.88 108 GLN A O 1
ATOM 873 N N . LEU A 1 109 ? -13.361 -8.555 -1.917 1.00 93.81 109 LEU A N 1
ATOM 874 C CA . LEU A 1 109 ? -13.789 -8.307 -0.542 1.00 93.81 109 LEU A CA 1
ATOM 875 C C . LEU A 1 109 ? -13.051 -7.094 0.029 1.00 93.81 109 LEU A C 1
ATOM 877 O O . LEU A 1 109 ? -11.826 -7.106 0.158 1.00 93.81 109 LEU A O 1
ATOM 881 N N . LEU A 1 110 ? -13.807 -6.077 0.422 1.00 92.62 110 LEU A N 1
ATOM 882 C CA . LEU A 1 110 ? -13.334 -4.918 1.164 1.00 92.62 110 LEU A CA 1
ATOM 883 C C . LEU A 1 110 ? -13.601 -5.130 2.655 1.00 92.62 110 LEU A C 1
ATOM 885 O O . LEU A 1 110 ? -14.724 -5.441 3.040 1.00 92.62 110 LEU A O 1
ATOM 889 N N . ILE A 1 111 ? -12.587 -4.932 3.500 1.00 93.06 11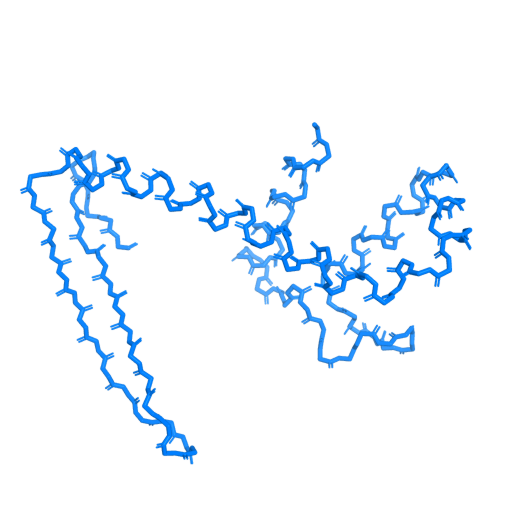1 ILE A N 1
ATOM 890 C CA . ILE A 1 111 ? -12.725 -4.938 4.962 1.00 93.06 111 ILE A CA 1
ATOM 891 C C . ILE A 1 111 ? -12.233 -3.593 5.494 1.00 93.06 111 ILE A C 1
ATOM 893 O O . ILE A 1 111 ? -11.076 -3.239 5.289 1.00 93.06 111 ILE A O 1
ATOM 897 N N . ILE A 1 112 ? -13.098 -2.872 6.204 1.00 93.56 112 ILE A N 1
ATOM 898 C CA . ILE A 1 112 ? -12.789 -1.602 6.870 1.00 93.56 112 ILE A CA 1
ATOM 899 C C . ILE A 1 112 ? -12.854 -1.815 8.382 1.00 93.56 112 ILE A C 1
ATOM 901 O O . ILE A 1 112 ? -13.822 -2.380 8.905 1.00 93.56 112 ILE A O 1
ATOM 905 N N . LEU A 1 113 ? -11.828 -1.340 9.089 1.00 93.50 113 LEU A N 1
ATOM 906 C CA . LEU A 1 113 ? -11.778 -1.328 10.546 1.00 93.50 113 LEU A CA 1
ATOM 907 C C . LEU A 1 113 ? -12.099 0.082 11.031 1.00 93.50 113 LEU A C 1
ATOM 909 O O . LEU A 1 113 ? -11.261 0.969 10.956 1.00 93.50 113 LEU A O 1
ATOM 913 N N . ARG A 1 114 ? -13.300 0.284 11.573 1.00 94.88 114 ARG A N 1
ATOM 914 C CA . ARG A 1 114 ? -13.711 1.581 12.116 1.00 94.88 114 ARG A CA 1
ATOM 915 C C . ARG A 1 114 ? -13.537 1.606 13.630 1.00 94.88 114 ARG A C 1
ATOM 917 O O . ARG A 1 114 ? -14.114 0.777 14.338 1.00 94.88 114 ARG A O 1
ATOM 924 N N . TYR A 1 115 ? -12.803 2.586 14.142 1.00 94.19 115 TYR A N 1
ATOM 925 C CA . TYR A 1 115 ? -12.586 2.778 15.579 1.00 94.19 115 TYR A CA 1
ATOM 926 C C . TYR A 1 115 ? -12.530 4.258 15.964 1.00 94.19 115 TYR A C 1
ATOM 928 O O . TYR A 1 115 ? -12.558 5.142 15.113 1.00 94.19 115 TYR A O 1
ATOM 936 N N . ILE A 1 116 ? -12.514 4.535 17.271 1.00 93.12 116 ILE A N 1
ATOM 937 C CA . ILE A 1 116 ? -12.329 5.892 17.794 1.00 93.12 116 ILE A CA 1
ATOM 938 C C . ILE A 1 116 ? -10.869 6.075 18.197 1.00 93.12 116 ILE A C 1
ATOM 940 O O . ILE A 1 116 ? -10.403 5.375 19.101 1.00 93.12 116 ILE A O 1
ATOM 944 N N . ASP A 1 117 ? -10.201 7.051 17.584 1.00 89.12 117 ASP A N 1
ATOM 945 C CA . ASP A 1 117 ? -8.931 7.612 18.047 1.00 89.12 117 ASP A CA 1
ATOM 946 C C . ASP A 1 117 ? -9.103 9.101 18.368 1.00 89.12 117 ASP A C 1
ATOM 948 O O . ASP A 1 117 ? -9.753 9.844 17.634 1.00 89.12 117 ASP A O 1
ATOM 952 N N . SER A 1 118 ? -8.550 9.555 19.495 1.00 90.38 118 SER A N 1
ATOM 953 C CA . SER A 1 118 ? -8.581 10.974 19.885 1.00 90.38 118 SER A CA 1
ATOM 954 C C . SER A 1 118 ? -9.984 11.623 19.818 1.00 90.38 118 SER A C 1
ATOM 956 O O . SER A 1 118 ? -10.140 12.782 19.422 1.00 90.38 118 SER A O 1
ATOM 958 N N . SER A 1 119 ? -11.020 10.864 20.204 1.00 89.62 119 SER A N 1
ATOM 959 C CA . SER A 1 119 ? -12.448 11.239 20.137 1.00 89.62 119 SER A CA 1
ATOM 960 C C . SER A 1 119 ? -13.006 11.468 18.724 1.00 89.62 119 SER A C 1
ATOM 962 O O . SER A 1 119 ? -14.059 12.089 18.573 1.00 89.62 119 SER A O 1
ATOM 964 N N . LYS A 1 120 ? -12.331 10.966 17.688 1.00 91.94 120 LYS A N 1
ATOM 965 C CA . LYS A 1 120 ? -12.762 11.023 16.289 1.00 91.94 120 LYS A CA 1
ATOM 966 C C . LYS A 1 120 ? -12.858 9.615 15.696 1.00 91.94 120 LYS A C 1
ATOM 968 O O . LYS A 1 120 ? -12.066 8.752 16.067 1.00 91.94 120 LYS A O 1
ATOM 973 N N . PRO A 1 121 ? -13.820 9.367 14.795 1.00 91.19 121 PRO A N 1
ATOM 974 C CA . PRO A 1 121 ? -13.835 8.134 14.025 1.00 91.19 121 PRO A CA 1
ATOM 975 C C . PRO A 1 121 ? -12.658 8.104 13.043 1.00 91.19 121 PRO A C 1
ATOM 977 O O . PRO A 1 121 ? -12.374 9.106 12.385 1.00 91.19 121 PRO A O 1
ATOM 980 N N . VAL A 1 122 ? -12.006 6.947 12.969 1.00 90.62 122 VAL A N 1
ATOM 981 C CA . VAL A 1 122 ? -10.959 6.581 12.009 1.00 90.62 122 VAL A CA 1
ATOM 982 C C . VAL A 1 122 ? -11.399 5.296 11.307 1.00 90.62 122 VAL A C 1
ATOM 984 O O . VAL A 1 122 ? -12.076 4.463 11.923 1.00 90.62 122 VAL A O 1
ATOM 987 N N . GLU A 1 123 ? -11.070 5.186 10.022 1.00 87.69 123 GLU A N 1
ATOM 988 C CA . GLU A 1 123 ? -11.409 4.086 9.108 1.00 87.69 123 GLU A CA 1
ATOM 989 C C . GLU A 1 123 ? -10.186 3.668 8.296 1.00 87.69 123 GLU A C 1
ATOM 991 O O . GLU A 1 123 ? -9.373 4.572 7.984 1.00 87.69 123 GLU A O 1
#

Organism: NCBI:txid3402493

Radius of gyration: 19.08 Å; chains: 1; bounding box: 47×28×48 Å

Secondary structure (DSSP, 8-state):
-HHHHHHHHHIIIIIIS---SS-S--STT-S---HHHHHHHHHHHH-HHHHHHHHH-TTHHHHHHHHHHHHHHHHHHHHHHHHHHHHHH-S-EEEEEEEEE-TTS-EEEEEEEEEEETTEEE-

InterPro domains:
  IPR025398 ZMYM1-like, RNase-like domain [PF14291] (18-121)

Sequence (123 aa):
MFKFLLLNIVQLFCDALELALRGHDETEESKNKGVFRELIDFSSELDADLKEHFNKATVVKETTKTIQNELLDCMLGVYHEEVAKEIRKTNYVAIIADETTDVANEFQLLIILRYIDSSKPVE